Protein AF-A0A507ALU7-F1 (afdb_monomer_lite)

Sequence (183 aa):
MGQKQTLPRTRTPKRSREPKPQQPDLEPELEFPSEGYNVSRTGYSNMPRPFLGRRISDIVVEFSNRHTSGVMITTENTLPNEVTLKLVFEIPYRGYNGVRVRVLADMSMSAIQIEGVPSQPGKLLFQPFDVSHQSVPTTRTCDLELAEGVTLHYILAVVDSWGLQQFAFTVRDGQFRGCRDLM

Radius of gyration: 28.06 Å; chains: 1; bounding box: 48×38×117 Å

pLDDT: mean 79.92, std 16.45, range [44.56, 97.88]

Foldseek 3Di:
DDDDDDDDDDDDDDPDDDDDPDDPPQDDDDDADPQADWCLPPNCPPPDPVQQQFFFQWKKWFFADDDPPDDDPVVVQQDDRDGKIWGATPDADVQFRTWIWDKAFPPVDDWDDDVNFTKTKITIGTHTDGDDDPDDDTPDMDIDDDDPSDGSNNVSVVCVVVQVRTWIFGADPNHGHDIDRPD

Secondary structure (DSSP, 8-state):
----PPPP-PPPPP-PPPPPPPPP--PPP-PPPTT-EEHHHHTTTTS-HHHHTPBEEEEEEEEE----TT--HHHHTT----EEEEEEEEEEETTEEEEEEEEEE-TTSPPEEETTEEEEEEEEEEEEEES--S-TTEEEEEEEP--TT-BHHHHHHHHHHTTTT-EEEEEETTEEEEEEE--

Structure (mmCIF, N/CA/C/O backbone):
data_AF-A0A507ALU7-F1
#
_entry.id   AF-A0A507ALU7-F1
#
loop_
_atom_site.group_PDB
_atom_site.id
_atom_site.type_symbol
_atom_site.label_atom_id
_atom_site.label_alt_id
_atom_site.label_comp_id
_atom_site.label_asym_id
_atom_site.label_entity_id
_atom_site.label_seq_id
_atom_site.pdbx_PDB_ins_code
_atom_site.Cartn_x
_atom_site.Cartn_y
_atom_site.Cartn_z
_atom_site.occupancy
_atom_site.B_iso_or_equiv
_atom_site.auth_seq_id
_atom_site.auth_comp_id
_atom_site.auth_asym_id
_atom_site.auth_atom_id
_atom_site.pdbx_PDB_model_num
ATOM 1 N N . MET A 1 1 ? -31.130 -1.053 94.058 1.00 47.97 1 MET A N 1
ATOM 2 C CA . MET A 1 1 ? -30.267 -1.705 93.047 1.00 47.97 1 MET A CA 1
ATOM 3 C C . MET A 1 1 ? -30.756 -1.276 91.669 1.00 47.97 1 MET A C 1
ATOM 5 O O . MET A 1 1 ? -31.813 -1.726 91.258 1.00 47.97 1 MET A O 1
ATOM 9 N N . GLY A 1 2 ? -30.078 -0.326 91.018 1.00 47.59 2 GLY A N 1
ATOM 10 C CA . GLY A 1 2 ? -30.485 0.211 89.712 1.00 47.59 2 GLY A CA 1
ATOM 11 C C . GLY A 1 2 ? -29.676 -0.423 88.583 1.00 47.59 2 GLY A C 1
ATOM 12 O O . GLY A 1 2 ? -28.453 -0.289 88.562 1.00 47.59 2 GLY A O 1
ATOM 13 N N . GLN A 1 3 ? -30.342 -1.128 87.669 1.00 48.41 3 GLN A N 1
ATOM 14 C CA . GLN A 1 3 ? -29.719 -1.711 86.480 1.00 48.41 3 GLN A CA 1
ATOM 15 C C . GLN A 1 3 ? -29.434 -0.607 85.450 1.00 48.41 3 GLN A C 1
ATOM 17 O O . GLN A 1 3 ? -30.346 0.068 84.979 1.00 48.41 3 GLN A O 1
ATOM 22 N N . LYS A 1 4 ? -28.155 -0.412 85.105 1.00 54.16 4 LYS A N 1
ATOM 23 C CA . LYS A 1 4 ? -27.726 0.466 84.008 1.00 54.16 4 LYS A CA 1
ATOM 24 C C . LYS A 1 4 ? -27.911 -0.270 82.678 1.00 54.16 4 LYS A C 1
ATOM 26 O O . LYS A 1 4 ? -27.234 -1.264 82.437 1.00 54.16 4 LYS A O 1
ATOM 31 N N . GLN A 1 5 ? -28.803 0.230 81.825 1.00 59.69 5 GLN A N 1
ATOM 32 C CA . GLN A 1 5 ? -28.927 -0.202 80.431 1.00 59.69 5 GLN A CA 1
ATOM 33 C C . GLN A 1 5 ? -27.826 0.445 79.582 1.00 59.69 5 GLN A C 1
ATOM 35 O O . GLN A 1 5 ? -27.728 1.667 79.487 1.00 59.69 5 GLN A O 1
ATOM 40 N N . THR A 1 6 ? -26.990 -0.384 78.964 1.00 59.53 6 THR A N 1
ATOM 41 C CA . THR A 1 6 ? -25.966 0.012 77.993 1.00 59.53 6 THR A CA 1
ATOM 42 C C . THR A 1 6 ? -26.560 -0.017 76.586 1.00 59.53 6 THR A C 1
ATOM 44 O O . THR A 1 6 ? -26.986 -1.066 76.108 1.00 59.53 6 THR A O 1
ATOM 47 N N . LEU A 1 7 ? -26.589 1.136 75.913 1.00 64.81 7 LEU A N 1
ATOM 48 C CA . LEU A 1 7 ? -27.052 1.254 74.527 1.00 64.81 7 LEU A CA 1
ATOM 49 C C . LEU A 1 7 ? -26.021 0.682 73.529 1.00 64.81 7 LEU A C 1
ATOM 51 O O . LEU A 1 7 ? -24.813 0.851 73.731 1.00 64.81 7 LEU A O 1
ATOM 55 N N . PRO A 1 8 ? -26.469 0.035 72.436 1.00 62.59 8 PRO A N 1
ATOM 56 C CA . PRO A 1 8 ? -25.590 -0.561 71.436 1.00 62.59 8 PRO A CA 1
ATOM 57 C C . PRO A 1 8 ? -24.942 0.501 70.533 1.00 62.59 8 PRO A C 1
ATOM 59 O O . PRO A 1 8 ? -25.593 1.414 70.033 1.00 62.59 8 PRO A O 1
ATOM 62 N N . ARG A 1 9 ? -23.631 0.356 70.302 1.00 59.75 9 ARG A N 1
ATOM 63 C CA . ARG A 1 9 ? -22.844 1.193 69.384 1.00 59.75 9 ARG A CA 1
ATOM 64 C C . ARG A 1 9 ? -23.194 0.878 67.927 1.00 59.75 9 ARG A C 1
ATOM 66 O O . ARG A 1 9 ? -22.884 -0.204 67.431 1.00 59.75 9 ARG A O 1
ATOM 73 N N . THR A 1 10 ? -23.766 1.852 67.230 1.00 60.72 10 THR A N 1
ATOM 74 C CA . THR A 1 10 ? -24.040 1.810 65.789 1.00 60.72 10 THR A CA 1
ATOM 75 C C . THR A 1 10 ? -22.725 1.824 65.004 1.00 60.72 10 THR A C 1
ATOM 77 O O . THR A 1 10 ? -21.937 2.764 65.104 1.00 60.72 10 THR A O 1
ATOM 80 N N . ARG A 1 11 ? -22.456 0.762 64.236 1.00 59.69 11 ARG A N 1
ATOM 81 C CA . ARG A 1 11 ? -21.302 0.671 63.329 1.00 59.69 11 ARG A CA 1
ATOM 82 C C . ARG A 1 11 ? -21.573 1.487 62.064 1.00 59.69 11 ARG A C 1
ATOM 84 O O . ARG A 1 11 ? -22.485 1.166 61.309 1.00 59.69 11 ARG A O 1
ATOM 91 N N . THR A 1 12 ? -20.760 2.507 61.819 1.00 66.56 12 THR A N 1
ATOM 92 C CA . THR A 1 12 ? -20.786 3.311 60.590 1.00 66.56 12 THR A CA 1
ATOM 93 C C . THR A 1 12 ? -20.334 2.468 59.385 1.00 66.56 12 THR A C 1
ATOM 95 O O . THR A 1 12 ? -19.322 1.765 59.494 1.00 66.56 12 THR A O 1
ATOM 98 N N . PRO A 1 13 ? -21.031 2.512 58.235 1.00 60.66 13 PRO A N 1
ATOM 99 C CA . PRO A 1 13 ? -20.647 1.750 57.050 1.00 60.66 13 PRO A CA 1
ATOM 100 C C . PRO A 1 13 ? -19.329 2.269 56.454 1.00 60.66 13 PRO A C 1
ATOM 102 O O . PRO A 1 13 ? -19.123 3.472 56.284 1.00 60.66 13 PRO A O 1
ATOM 105 N N . LYS A 1 14 ? -18.421 1.338 56.131 1.00 66.31 14 LYS A N 1
ATOM 106 C CA . LYS A 1 14 ? -17.183 1.599 55.382 1.00 66.31 14 LYS A CA 1
ATOM 107 C C . LYS A 1 14 ? -17.550 2.197 54.018 1.00 66.31 14 LYS A C 1
ATOM 109 O O . LYS A 1 14 ? -18.182 1.521 53.214 1.00 66.31 14 LYS A O 1
ATOM 114 N N . ARG A 1 15 ? -17.124 3.438 53.752 1.00 61.16 15 ARG A N 1
ATOM 115 C CA . ARG A 1 15 ? -17.144 4.051 52.412 1.00 61.16 15 ARG A CA 1
ATOM 116 C C . ARG A 1 15 ? -16.424 3.123 51.426 1.00 61.16 15 ARG A C 1
ATOM 118 O O . ARG A 1 15 ? -15.206 2.960 51.526 1.00 61.16 15 ARG A O 1
ATOM 125 N N . SER A 1 16 ? -17.169 2.529 50.493 1.00 69.69 16 SER A N 1
ATOM 126 C CA . SER A 1 16 ? -16.598 1.918 49.291 1.00 69.69 16 SER A CA 1
ATOM 127 C C . SER A 1 16 ? -15.791 2.980 48.553 1.00 69.69 16 SER A C 1
ATOM 129 O O . SER A 1 16 ? -16.290 4.073 48.294 1.00 69.69 16 SER A O 1
ATOM 131 N N . ARG A 1 17 ? -14.521 2.681 48.271 1.00 69.94 17 ARG A N 1
ATOM 132 C CA . ARG A 1 17 ? -13.680 3.522 47.419 1.00 69.94 17 ARG A CA 1
ATOM 133 C C . ARG A 1 17 ? -14.273 3.491 46.014 1.00 69.94 17 ARG A C 1
ATOM 135 O O . ARG A 1 17 ? -14.387 2.411 45.441 1.00 69.94 17 ARG A O 1
ATOM 142 N N . GLU A 1 18 ? -14.652 4.651 45.491 1.00 69.88 18 GLU A N 1
ATOM 143 C CA . GLU A 1 18 ? -14.992 4.796 44.078 1.00 69.88 18 GLU A CA 1
ATOM 144 C C . GLU A 1 18 ? -13.800 4.323 43.226 1.00 69.88 18 GLU A C 1
ATOM 146 O O . GLU A 1 18 ? -12.649 4.653 43.550 1.00 69.88 18 GLU A O 1
ATOM 151 N N . PRO A 1 19 ? -14.035 3.511 42.181 1.00 64.75 19 PRO A N 1
ATOM 152 C CA . PRO A 1 19 ? -12.979 3.105 41.270 1.00 64.75 19 PRO A CA 1
ATOM 153 C C . PRO A 1 19 ? -12.387 4.354 40.613 1.00 64.75 19 PRO A C 1
ATOM 155 O O . PRO A 1 19 ? -13.103 5.163 40.024 1.00 64.75 19 PRO A O 1
ATOM 158 N N . LYS A 1 20 ? -11.064 4.523 40.739 1.00 64.56 20 LYS A N 1
ATOM 159 C CA . LYS A 1 20 ? -10.331 5.548 39.989 1.00 64.56 20 LYS A CA 1
ATOM 160 C C . LYS A 1 20 ? -10.635 5.354 38.497 1.00 64.56 20 LYS A C 1
ATOM 162 O O . LYS A 1 20 ? -10.537 4.211 38.046 1.00 64.56 20 LYS A O 1
ATOM 167 N N . PRO A 1 21 ? -10.944 6.424 37.742 1.00 62.16 21 PRO A N 1
ATOM 168 C CA . PRO A 1 21 ? -11.029 6.350 36.291 1.00 62.16 21 PRO A CA 1
ATOM 169 C C . PRO A 1 21 ? -9.730 5.735 35.772 1.00 62.16 21 PRO A C 1
ATOM 171 O O . PRO A 1 21 ? -8.651 6.286 36.006 1.00 62.16 21 PRO A O 1
ATOM 174 N N . GLN A 1 22 ? -9.818 4.559 35.151 1.00 64.69 22 GLN A N 1
ATOM 175 C CA . GLN A 1 22 ? -8.702 4.012 34.393 1.00 64.69 22 GLN A CA 1
ATOM 176 C C . GLN A 1 22 ? -8.396 5.033 33.301 1.00 64.69 22 GLN A C 1
ATOM 178 O O . GLN A 1 22 ? -9.279 5.380 32.514 1.00 64.69 22 GLN A O 1
ATOM 183 N N . GLN A 1 23 ? -7.178 5.582 33.310 1.00 60.41 23 GLN A N 1
ATOM 184 C CA . GLN A 1 23 ? -6.713 6.362 32.171 1.00 60.41 23 GLN A CA 1
ATOM 185 C C . GLN A 1 23 ? -6.853 5.471 30.933 1.00 60.41 23 GLN A C 1
ATOM 187 O O . GLN A 1 23 ? -6.480 4.300 31.021 1.00 60.41 23 GLN A O 1
ATOM 192 N N . PRO A 1 24 ? -7.416 5.982 29.825 1.00 63.81 24 PRO A N 1
ATOM 193 C CA . PRO A 1 24 ? -7.471 5.219 28.591 1.00 63.81 24 PRO A CA 1
ATOM 194 C C . PRO A 1 24 ? -6.048 4.780 28.257 1.00 63.81 24 PRO A C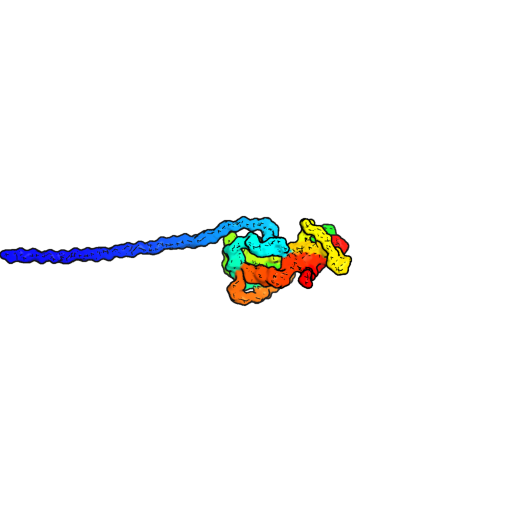 1
ATOM 196 O O . PRO A 1 24 ? -5.142 5.618 28.257 1.00 63.81 24 PRO A O 1
ATOM 199 N N . ASP A 1 25 ? -5.857 3.474 28.057 1.00 70.69 25 ASP A N 1
ATOM 200 C CA . ASP A 1 25 ? -4.575 2.908 27.653 1.00 70.69 25 ASP A CA 1
ATOM 201 C C . ASP A 1 25 ? -4.103 3.672 26.415 1.00 70.69 25 ASP A C 1
ATOM 203 O O . ASP A 1 25 ? -4.681 3.567 25.331 1.00 70.69 25 ASP A O 1
ATOM 207 N N . LEU A 1 26 ? -3.091 4.521 26.602 1.00 73.69 26 LEU A N 1
ATOM 208 C CA . LEU A 1 26 ? -2.476 5.271 25.520 1.00 73.69 26 LEU A CA 1
ATOM 209 C C . LEU A 1 26 ? -1.842 4.240 24.589 1.00 73.69 26 LEU A C 1
ATOM 211 O O . LEU A 1 26 ? -0.831 3.625 24.928 1.00 73.69 26 LEU A O 1
ATOM 215 N N . GLU A 1 27 ? -2.463 4.032 23.429 1.00 78.62 27 GLU A N 1
ATOM 216 C CA . GLU A 1 27 ? -1.965 3.148 22.369 1.00 78.62 27 GLU A CA 1
ATOM 217 C C . GLU A 1 27 ? -0.486 3.434 22.106 1.00 78.62 27 GLU A C 1
ATOM 219 O O . GLU A 1 27 ? -0.114 4.595 22.202 1.00 78.62 27 GLU A O 1
ATOM 224 N N . PRO A 1 28 ? 0.378 2.463 21.777 1.00 79.81 28 PRO A N 1
ATOM 225 C CA . PRO A 1 28 ? 1.820 2.694 21.686 1.00 79.81 28 PRO A CA 1
ATOM 226 C C . PRO A 1 28 ? 2.205 3.649 20.546 1.00 79.81 28 PRO A C 1
ATOM 228 O O . PRO A 1 28 ? 1.541 3.717 19.509 1.00 79.81 28 PRO A O 1
ATOM 231 N N . GLU A 1 29 ? 3.299 4.387 20.732 1.00 80.56 29 GLU A N 1
ATOM 232 C CA . GLU A 1 29 ? 3.878 5.212 19.671 1.00 80.56 29 GLU A CA 1
ATOM 233 C C . GLU A 1 29 ? 4.523 4.322 18.622 1.00 80.56 29 GLU A C 1
ATOM 235 O O . GLU A 1 29 ? 5.260 3.399 18.965 1.00 80.56 29 GLU A O 1
ATOM 240 N N . LEU A 1 30 ? 4.210 4.576 17.354 1.00 81.12 30 LEU A N 1
ATOM 241 C CA . LEU A 1 30 ? 4.755 3.827 16.234 1.00 81.12 30 LEU A CA 1
ATOM 242 C C . LEU A 1 30 ? 5.485 4.795 15.316 1.00 81.12 30 LEU A C 1
ATOM 244 O O . LEU A 1 30 ? 4.890 5.750 14.816 1.00 81.12 30 LEU A O 1
ATOM 248 N N . GLU A 1 31 ? 6.764 4.524 15.090 1.00 83.00 31 GLU A N 1
ATOM 249 C CA . GLU A 1 31 ? 7.532 5.182 14.043 1.00 83.00 31 GLU A CA 1
ATOM 250 C C . GLU A 1 31 ? 7.242 4.488 12.712 1.00 83.00 31 GLU A C 1
ATOM 252 O O . GLU A 1 31 ? 7.435 3.277 12.554 1.00 83.00 31 GLU A O 1
ATOM 257 N N . PHE A 1 32 ? 6.748 5.264 11.753 1.00 85.62 32 PHE A N 1
ATOM 258 C CA . PHE A 1 32 ? 6.439 4.784 10.416 1.00 85.62 32 PHE A CA 1
ATOM 259 C C . PHE A 1 32 ? 7.559 5.174 9.446 1.00 85.62 32 PHE A C 1
ATOM 261 O O . PHE A 1 32 ? 8.013 6.321 9.480 1.00 85.62 32 PHE A O 1
ATOM 268 N N . PRO A 1 33 ? 8.000 4.270 8.550 1.00 88.00 33 PRO A N 1
ATOM 269 C CA . PRO A 1 33 ? 8.926 4.641 7.487 1.00 88.00 33 PRO A CA 1
ATOM 270 C C . PRO A 1 33 ? 8.330 5.752 6.617 1.00 88.00 33 PRO A C 1
ATOM 272 O O . PRO A 1 33 ? 7.140 5.721 6.303 1.00 88.00 33 PRO A O 1
ATOM 275 N N . SER A 1 34 ? 9.158 6.695 6.165 1.00 85.50 34 SER A N 1
ATOM 276 C CA . SER A 1 34 ? 8.713 7.830 5.340 1.00 85.50 34 SER A CA 1
ATOM 277 C C . SER A 1 34 ? 8.043 7.403 4.028 1.00 85.50 34 SER A C 1
ATOM 279 O O . SER A 1 34 ? 7.092 8.041 3.582 1.00 85.50 34 SER A O 1
ATOM 281 N N . GLU A 1 35 ? 8.501 6.301 3.424 1.00 86.50 35 GLU A N 1
ATOM 282 C CA . GLU A 1 35 ? 7.897 5.712 2.220 1.00 86.50 35 GLU A CA 1
ATOM 283 C C . GLU A 1 35 ? 6.698 4.790 2.518 1.00 86.50 35 GLU A C 1
ATOM 285 O O . GLU A 1 35 ? 6.007 4.359 1.595 1.00 86.50 35 GLU A O 1
ATOM 290 N N . GLY A 1 36 ? 6.438 4.474 3.789 1.00 91.75 36 GLY A N 1
ATOM 291 C CA . GLY A 1 36 ? 5.529 3.407 4.205 1.00 91.75 36 GLY A CA 1
ATOM 292 C C . GLY A 1 36 ? 6.178 2.018 4.210 1.00 91.75 36 GLY A C 1
ATOM 293 O O . GLY A 1 36 ? 7.377 1.850 3.984 1.00 91.75 36 GLY A O 1
ATOM 294 N N . TYR A 1 37 ? 5.378 0.993 4.497 1.00 94.19 37 TYR A N 1
ATOM 295 C CA . TYR A 1 37 ? 5.844 -0.393 4.571 1.00 94.19 37 TYR A CA 1
ATOM 296 C C . TYR A 1 37 ? 5.802 -1.073 3.203 1.00 94.19 37 TYR A C 1
ATOM 298 O O . TYR A 1 37 ? 4.745 -1.132 2.577 1.00 94.19 37 TYR A O 1
ATOM 306 N N . ASN A 1 38 ? 6.932 -1.634 2.768 1.00 94.19 38 ASN A N 1
ATOM 307 C CA . ASN A 1 38 ? 7.042 -2.382 1.516 1.00 94.19 38 ASN A CA 1
ATOM 308 C C . ASN A 1 38 ? 6.630 -3.847 1.689 1.00 94.19 38 ASN A C 1
ATOM 310 O O . ASN A 1 38 ? 7.435 -4.704 2.062 1.00 94.19 38 ASN A O 1
ATOM 314 N N . VAL A 1 39 ? 5.370 -4.127 1.370 1.00 94.69 39 VAL A N 1
ATOM 315 C CA . VAL A 1 39 ? 4.769 -5.458 1.498 1.00 94.69 39 VAL A CA 1
ATOM 316 C C . VAL A 1 39 ? 5.341 -6.433 0.467 1.00 94.69 39 VAL A C 1
ATOM 318 O O . VAL A 1 39 ? 5.467 -7.614 0.769 1.00 94.69 39 VAL A O 1
ATOM 321 N N . SER A 1 40 ? 5.802 -5.960 -0.695 1.00 92.88 40 SER A N 1
ATOM 322 C CA . SER A 1 40 ? 6.433 -6.818 -1.711 1.00 92.88 40 SER A CA 1
ATOM 323 C C . SER A 1 40 ? 7.761 -7.429 -1.256 1.00 92.88 40 SER A C 1
ATOM 325 O O . SER A 1 40 ? 8.148 -8.480 -1.753 1.00 92.88 40 SER A O 1
ATOM 327 N N . ARG A 1 41 ? 8.476 -6.786 -0.320 1.00 90.00 41 ARG A N 1
ATOM 328 C CA . ARG A 1 41 ? 9.781 -7.274 0.164 1.00 90.00 41 ARG A CA 1
ATOM 329 C C . ARG A 1 41 ? 9.701 -8.069 1.450 1.00 90.00 41 ARG A C 1
ATOM 331 O O . ARG A 1 41 ? 10.416 -9.050 1.608 1.00 90.00 41 ARG A O 1
ATOM 338 N N . THR A 1 42 ? 8.908 -7.591 2.401 1.00 90.81 42 THR A N 1
ATOM 339 C CA . THR A 1 42 ? 8.925 -8.124 3.771 1.00 90.81 42 THR A CA 1
ATOM 340 C C . THR A 1 42 ? 7.586 -8.708 4.202 1.00 90.81 42 THR A C 1
ATOM 342 O O . THR A 1 42 ? 7.412 -9.077 5.367 1.00 90.81 42 THR A O 1
ATOM 345 N N . GLY A 1 43 ? 6.613 -8.743 3.288 1.00 90.75 43 GLY A N 1
ATOM 346 C CA . GLY A 1 43 ? 5.220 -8.956 3.642 1.00 90.75 43 GLY A CA 1
ATOM 347 C C . GLY A 1 43 ? 4.742 -7.883 4.620 1.00 90.75 43 GLY A C 1
ATOM 348 O O . GLY A 1 43 ? 5.327 -6.803 4.754 1.00 90.75 43 GLY A O 1
ATOM 349 N N . TYR A 1 44 ? 3.696 -8.214 5.367 1.00 91.31 44 TYR A N 1
ATOM 350 C CA . TYR A 1 44 ? 3.149 -7.355 6.417 1.00 91.31 44 TYR A CA 1
ATOM 351 C C . TYR A 1 44 ? 3.745 -7.626 7.809 1.00 91.31 44 TYR A C 1
ATOM 353 O O . TYR A 1 44 ? 3.324 -7.020 8.792 1.00 91.31 44 TYR A O 1
ATOM 361 N N . SER A 1 45 ? 4.744 -8.510 7.909 1.00 90.19 45 SER A N 1
ATOM 362 C CA . SER A 1 45 ? 5.345 -8.944 9.181 1.00 90.19 45 SER A CA 1
ATOM 363 C C . SER A 1 45 ? 6.036 -7.815 9.962 1.00 90.19 45 SER A C 1
ATOM 365 O O . SER A 1 45 ? 6.041 -7.826 11.191 1.00 90.19 45 SER A O 1
ATOM 367 N N . ASN A 1 46 ? 6.558 -6.813 9.250 1.00 89.69 46 ASN A N 1
ATOM 368 C CA . ASN A 1 46 ? 7.226 -5.644 9.827 1.00 89.69 46 ASN A CA 1
ATOM 369 C C . ASN A 1 46 ? 6.262 -4.534 10.274 1.00 89.69 46 ASN A C 1
ATOM 371 O O . ASN A 1 46 ? 6.706 -3.517 10.809 1.00 89.69 46 ASN A O 1
ATOM 375 N N . MET A 1 47 ? 4.955 -4.695 10.052 1.00 92.69 47 MET A N 1
ATOM 376 C CA . MET A 1 47 ? 3.968 -3.732 10.529 1.00 92.69 47 MET A CA 1
ATOM 377 C C . MET A 1 47 ? 3.631 -3.983 12.007 1.00 92.69 47 MET A C 1
ATOM 379 O O . MET A 1 47 ? 3.445 -5.131 12.421 1.00 92.69 47 MET A O 1
ATOM 383 N N . PRO A 1 48 ? 3.476 -2.929 12.822 1.00 92.50 48 PRO A N 1
ATOM 384 C CA . PRO A 1 48 ? 3.099 -3.079 14.220 1.00 92.50 48 PRO A CA 1
ATOM 385 C C . PRO A 1 48 ? 1.734 -3.757 14.394 1.00 92.50 48 PRO A C 1
ATOM 387 O O . PRO A 1 48 ? 0.748 -3.384 13.759 1.00 92.50 48 PRO A O 1
ATOM 390 N N . ARG A 1 49 ? 1.640 -4.722 15.318 1.00 93.19 49 ARG A N 1
ATOM 391 C CA . ARG A 1 49 ? 0.393 -5.473 15.570 1.00 93.19 49 ARG A CA 1
ATOM 392 C C . ARG A 1 49 ? -0.821 -4.592 15.902 1.00 93.19 49 ARG A C 1
ATOM 394 O O . ARG A 1 49 ? -1.883 -4.870 15.350 1.00 93.19 49 ARG A O 1
ATOM 401 N N . PRO A 1 50 ? -0.707 -3.536 16.737 1.00 92.06 50 PRO A N 1
ATOM 402 C CA . PRO A 1 50 ? -1.834 -2.638 17.003 1.00 92.06 50 PRO A CA 1
ATOM 403 C C . PRO A 1 50 ? -2.351 -1.935 15.741 1.00 92.06 50 PRO A C 1
ATOM 405 O O . PRO A 1 50 ? -3.545 -1.686 15.618 1.00 92.06 50 PRO A O 1
ATOM 408 N N . PHE A 1 51 ? -1.460 -1.661 14.786 1.00 92.62 51 PHE A N 1
ATOM 409 C CA . PHE A 1 51 ? -1.802 -1.056 13.504 1.00 92.62 51 PHE A CA 1
ATOM 410 C C . PHE A 1 51 ? -2.485 -2.065 12.570 1.00 92.62 51 PHE A C 1
ATOM 412 O O . PHE A 1 51 ? -3.536 -1.776 12.008 1.00 92.62 51 PHE A O 1
ATOM 419 N N . LEU A 1 52 ? -1.947 -3.288 12.474 1.00 95.62 52 LEU A N 1
ATOM 420 C CA . LEU A 1 52 ? -2.550 -4.392 11.711 1.00 95.62 52 LEU A CA 1
ATOM 421 C C . LEU A 1 52 ? -3.951 -4.776 12.210 1.00 95.62 52 LEU A C 1
ATOM 423 O O . LEU A 1 52 ? -4.796 -5.194 11.422 1.00 95.62 52 LEU A O 1
ATOM 427 N N . GLY A 1 53 ? -4.196 -4.641 13.514 1.00 96.12 53 GLY A N 1
ATOM 428 C CA . GLY A 1 53 ? -5.486 -4.934 14.136 1.00 96.12 53 GLY A CA 1
ATOM 429 C C . GLY A 1 53 ? -6.574 -3.892 13.870 1.00 96.12 53 GLY A C 1
ATOM 430 O O . GLY A 1 53 ? -7.708 -4.092 14.305 1.00 96.12 53 GLY A O 1
ATOM 431 N N . ARG A 1 54 ? -6.266 -2.783 13.182 1.00 96.25 54 ARG A N 1
ATOM 432 C CA . ARG A 1 54 ? -7.266 -1.758 12.876 1.00 96.25 54 ARG A CA 1
ATOM 433 C C . ARG A 1 54 ? -8.318 -2.274 11.918 1.00 96.25 54 ARG A C 1
ATOM 435 O O . ARG A 1 54 ? -7.998 -2.884 10.899 1.00 96.25 54 ARG A O 1
ATOM 442 N N . ARG A 1 55 ? -9.571 -1.994 12.265 1.00 97.62 55 ARG A N 1
ATOM 443 C CA . ARG A 1 55 ? -10.724 -2.243 11.409 1.00 97.62 55 ARG A CA 1
ATOM 444 C C . ARG A 1 55 ? -10.788 -1.201 10.313 1.00 97.62 55 ARG A C 1
ATOM 446 O O . ARG A 1 55 ? -10.499 -0.031 10.565 1.00 97.62 55 ARG A O 1
ATOM 453 N N . ILE A 1 56 ? -11.149 -1.654 9.126 1.00 96.44 56 ILE A N 1
ATOM 454 C CA . ILE A 1 56 ? -11.315 -0.826 7.944 1.00 96.44 56 ILE A CA 1
ATOM 455 C C . ILE A 1 56 ? -12.808 -0.566 7.780 1.00 96.44 56 ILE A C 1
ATOM 457 O O . ILE A 1 56 ? -13.578 -1.520 7.704 1.00 96.44 56 ILE A O 1
ATOM 461 N N . SER A 1 57 ? -13.203 0.704 7.764 1.00 93.81 57 SER A N 1
ATOM 462 C CA . SER A 1 57 ? -14.579 1.102 7.472 1.00 93.81 57 SER A CA 1
ATOM 463 C C . SER A 1 57 ? -14.829 1.113 5.968 1.00 93.81 57 SER A C 1
ATOM 465 O O . SER A 1 57 ? -15.823 0.564 5.510 1.00 93.81 57 SER A O 1
ATOM 467 N N . ASP A 1 58 ? -13.887 1.671 5.201 1.00 92.25 58 ASP A N 1
ATOM 468 C CA . ASP A 1 58 ? -14.072 1.950 3.779 1.00 92.25 58 ASP A CA 1
ATOM 469 C C . ASP A 1 58 ? -12.790 1.699 2.983 1.00 92.25 58 ASP A C 1
ATOM 471 O O . ASP A 1 58 ? -11.673 1.923 3.467 1.00 92.25 58 ASP A O 1
ATOM 475 N N . ILE A 1 59 ? -12.951 1.295 1.721 1.00 93.06 59 ILE A N 1
ATOM 476 C CA . ILE A 1 59 ? -11.883 1.377 0.723 1.00 93.06 59 ILE A CA 1
ATOM 477 C C . ILE A 1 59 ? -12.267 2.431 -0.299 1.00 93.06 59 ILE A C 1
ATOM 479 O O . ILE A 1 59 ? -13.227 2.265 -1.043 1.00 93.06 59 ILE A O 1
ATOM 483 N N . VAL A 1 60 ? -11.468 3.485 -0.372 1.00 90.62 60 VAL A N 1
ATOM 484 C CA . VAL A 1 60 ? -11.684 4.601 -1.286 1.00 90.62 60 VAL A CA 1
ATOM 485 C C . VAL A 1 60 ? -10.691 4.498 -2.433 1.00 90.62 60 VAL A C 1
ATOM 487 O O . VAL A 1 60 ? -9.478 4.444 -2.219 1.00 90.62 60 VAL A O 1
ATOM 490 N N . VAL A 1 61 ? -11.199 4.494 -3.660 1.00 89.31 61 VAL A N 1
ATOM 491 C CA . VAL A 1 61 ? -10.409 4.532 -4.891 1.00 89.31 61 VAL A CA 1
ATOM 492 C C . VAL A 1 61 ? -10.526 5.922 -5.500 1.00 89.31 61 VAL A C 1
ATOM 494 O O . VAL A 1 61 ? -11.588 6.333 -5.964 1.00 89.31 61 VAL A O 1
ATOM 497 N N . GLU A 1 62 ? -9.420 6.652 -5.514 1.00 85.19 62 GLU A N 1
ATOM 498 C CA . GLU A 1 62 ? -9.329 8.001 -6.059 1.00 85.19 62 GLU A CA 1
ATOM 499 C C . GLU A 1 62 ? -8.613 7.984 -7.409 1.00 85.19 62 GLU A C 1
ATOM 501 O O . GLU A 1 62 ? -7.483 7.509 -7.518 1.00 85.19 62 GLU A O 1
ATOM 506 N N . PHE A 1 63 ? -9.247 8.558 -8.430 1.00 80.06 63 PHE A N 1
ATOM 507 C CA . PHE A 1 63 ? -8.646 8.755 -9.746 1.00 80.06 63 PHE A CA 1
ATOM 508 C C . PHE A 1 63 ? -8.204 10.210 -9.877 1.00 80.06 63 PHE A C 1
ATOM 510 O O . PHE A 1 63 ? -9.036 11.104 -10.048 1.00 80.06 63 PHE A O 1
ATOM 517 N N . SER A 1 64 ? -6.902 10.467 -9.794 1.00 73.06 64 SER A N 1
ATOM 518 C CA . SER A 1 64 ? -6.363 11.831 -9.887 1.00 73.06 64 SER A CA 1
ATOM 519 C C . SER A 1 64 ? -6.671 12.477 -11.245 1.00 73.06 64 SER A C 1
ATOM 521 O O . SER A 1 64 ? -6.442 11.859 -12.285 1.00 73.06 64 SER A O 1
ATOM 523 N N . ASN A 1 65 ? -7.184 13.717 -11.253 1.00 60.78 65 ASN A N 1
ATOM 524 C CA . ASN A 1 65 ? -7.328 14.512 -12.476 1.00 60.78 65 ASN A CA 1
ATOM 525 C C . ASN A 1 65 ? -6.030 15.278 -12.724 1.00 60.78 65 ASN A C 1
ATOM 527 O O . ASN A 1 65 ? -5.687 16.171 -11.949 1.00 60.78 65 ASN A O 1
ATOM 531 N N . ARG A 1 66 ? -5.292 14.965 -13.790 1.00 60.97 66 ARG A N 1
ATOM 532 C CA . ARG A 1 66 ? -4.194 15.833 -14.231 1.00 60.97 66 ARG A CA 1
ATOM 533 C C . ARG A 1 66 ? -4.503 16.374 -15.618 1.00 60.97 66 ARG A C 1
ATOM 535 O O . ARG A 1 66 ? -4.518 15.636 -16.597 1.00 60.97 66 ARG A O 1
ATOM 542 N N . HIS A 1 67 ? -4.723 17.686 -15.688 1.00 49.78 67 HIS A N 1
ATOM 543 C CA . HIS A 1 67 ? -4.665 18.438 -16.936 1.00 49.78 67 HIS A CA 1
ATOM 544 C C . HIS A 1 67 ? -3.216 18.419 -17.444 1.00 49.78 67 HIS A C 1
ATOM 546 O O . HIS A 1 67 ? -2.338 19.032 -16.844 1.00 49.78 67 HIS A O 1
ATOM 552 N N . THR A 1 68 ? -2.960 17.725 -18.551 1.00 51.41 68 THR A N 1
ATOM 553 C CA . THR A 1 68 ? -1.642 17.618 -19.210 1.00 51.41 68 THR A CA 1
ATOM 554 C C . THR A 1 68 ? -1.301 18.822 -20.100 1.00 51.41 68 THR A C 1
ATOM 556 O O . THR A 1 68 ? -0.393 18.770 -20.926 1.00 51.41 68 THR A O 1
ATOM 559 N N . SER A 1 69 ? -2.007 19.949 -19.974 1.00 44.56 69 SER A N 1
ATOM 560 C CA . SER A 1 69 ? -1.727 21.125 -20.800 1.00 44.56 69 SER A CA 1
ATOM 561 C C . SER A 1 69 ? -0.471 21.860 -20.310 1.00 44.56 69 SER A C 1
ATOM 563 O O . SER A 1 69 ? -0.553 22.677 -19.395 1.00 44.56 69 SER A O 1
ATOM 565 N N . GLY A 1 70 ? 0.675 21.604 -20.952 1.00 48.75 70 GLY A N 1
ATOM 566 C CA . GLY A 1 70 ? 1.848 22.491 -20.917 1.00 48.75 70 GLY A CA 1
ATOM 567 C C . GLY A 1 70 ? 3.042 22.057 -20.058 1.00 48.75 70 GLY A C 1
ATOM 568 O O . GLY A 1 70 ? 3.949 22.865 -19.865 1.00 48.75 70 GLY A O 1
ATOM 569 N N . VAL A 1 71 ? 3.089 20.820 -19.555 1.00 50.03 71 VAL A N 1
ATOM 570 C CA . VAL A 1 71 ? 4.250 20.302 -18.803 1.00 50.03 71 VAL A CA 1
ATOM 571 C C . VAL A 1 71 ? 5.185 19.538 -19.748 1.00 50.03 71 VAL A C 1
ATOM 573 O O . VAL A 1 71 ? 4.735 18.798 -20.615 1.00 50.03 71 VAL A O 1
ATOM 576 N N . MET A 1 72 ? 6.503 19.738 -19.624 1.00 45.06 72 MET A N 1
ATOM 577 C CA . MET A 1 72 ? 7.492 19.042 -20.457 1.00 45.06 72 MET A CA 1
ATOM 578 C C . MET A 1 72 ? 7.472 17.521 -20.219 1.00 45.06 72 MET A C 1
ATOM 580 O O . MET A 1 72 ? 7.562 17.065 -19.079 1.00 45.06 72 MET A O 1
ATOM 584 N N . ILE A 1 73 ? 7.473 16.762 -21.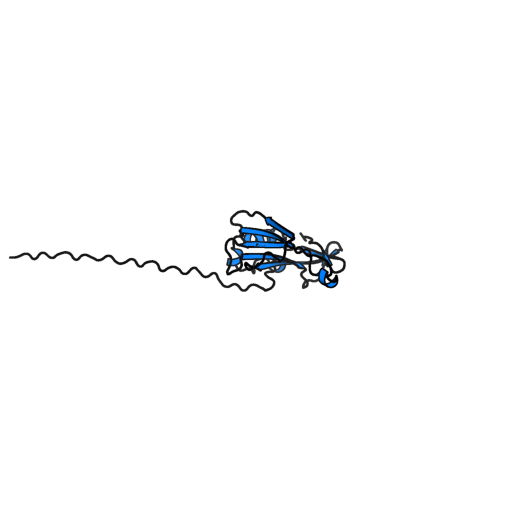321 1.00 51.50 73 ILE A N 1
ATOM 585 C CA . ILE A 1 73 ? 7.416 15.287 -21.427 1.00 51.50 73 ILE A CA 1
ATOM 586 C C . ILE A 1 73 ? 8.423 14.565 -20.507 1.00 51.50 73 ILE A C 1
ATOM 588 O O . ILE A 1 73 ? 8.168 13.464 -20.025 1.00 51.50 73 ILE A O 1
ATOM 592 N N . THR A 1 74 ? 9.561 15.186 -20.186 1.00 48.41 74 THR A N 1
ATOM 593 C CA . THR A 1 74 ? 10.574 14.607 -19.286 1.00 48.41 74 THR A CA 1
ATOM 594 C C . THR A 1 74 ? 10.129 14.527 -17.822 1.00 48.41 74 THR A C 1
ATOM 596 O O . THR A 1 74 ? 10.656 13.704 -17.078 1.00 48.41 74 THR A O 1
ATOM 599 N N . THR A 1 75 ? 9.139 15.327 -17.413 1.00 48.84 75 THR A N 1
ATOM 600 C CA . THR A 1 75 ? 8.564 15.328 -16.051 1.00 48.84 75 THR A CA 1
ATOM 601 C C . THR A 1 75 ? 7.251 14.536 -15.977 1.00 48.84 75 THR A C 1
ATOM 603 O O . THR A 1 75 ? 6.792 14.204 -14.890 1.00 48.84 75 THR A O 1
ATOM 606 N N . GLU A 1 76 ? 6.650 14.201 -17.125 1.00 45.62 76 GLU A N 1
ATOM 607 C CA . GLU A 1 76 ? 5.414 13.406 -17.217 1.00 45.62 76 GLU A CA 1
ATOM 608 C C . GLU A 1 76 ? 5.659 11.903 -16.996 1.00 45.62 76 GLU A C 1
ATOM 610 O O . GLU A 1 76 ? 4.781 11.194 -16.507 1.00 45.62 76 GLU A O 1
ATOM 615 N N . ASN A 1 77 ? 6.871 11.411 -17.274 1.00 45.12 77 ASN A N 1
ATOM 616 C CA . ASN A 1 77 ? 7.221 9.988 -17.156 1.00 45.12 77 ASN A CA 1
ATOM 617 C C . ASN A 1 77 ? 7.215 9.437 -15.721 1.00 45.12 77 ASN A C 1
ATOM 619 O O . ASN A 1 77 ? 7.257 8.221 -15.540 1.00 45.12 77 ASN A O 1
ATOM 623 N N . THR A 1 78 ? 7.176 10.297 -14.702 1.00 46.62 78 THR A N 1
ATOM 624 C CA . THR A 1 78 ? 7.147 9.893 -13.287 1.00 46.62 78 THR A CA 1
ATOM 625 C C . THR A 1 78 ? 5.753 9.914 -12.673 1.00 46.62 78 THR A C 1
ATOM 627 O O . THR A 1 78 ? 5.600 9.510 -11.521 1.00 46.62 78 THR A O 1
ATOM 630 N N . LEU A 1 79 ? 4.733 10.370 -13.402 1.00 49.47 79 LEU A N 1
ATOM 631 C CA . LEU A 1 79 ? 3.413 10.638 -12.836 1.00 49.47 79 LEU A CA 1
ATOM 632 C C . LEU A 1 79 ? 2.327 9.940 -13.667 1.00 49.47 79 LEU A C 1
ATOM 634 O O . LEU A 1 79 ? 1.605 10.601 -14.416 1.00 49.47 79 LEU A O 1
ATOM 638 N N . PRO A 1 80 ? 2.214 8.598 -13.570 1.00 51.12 80 PRO A N 1
ATOM 639 C CA . PRO A 1 80 ? 1.105 7.863 -14.174 1.00 51.12 80 PRO A CA 1
ATOM 640 C C . PRO A 1 80 ? -0.235 8.389 -13.645 1.00 51.12 80 PRO A C 1
ATOM 642 O O . PRO A 1 80 ? -0.276 9.039 -12.606 1.00 51.12 80 PRO A O 1
ATOM 645 N N . ASN A 1 81 ? -1.342 8.097 -14.335 1.00 52.06 81 ASN A N 1
ATOM 646 C CA . ASN A 1 81 ? -2.691 8.287 -13.792 1.00 52.06 81 ASN A CA 1
ATOM 647 C C . ASN A 1 81 ? -2.762 7.630 -12.402 1.00 52.06 81 ASN A C 1
ATOM 649 O O . ASN A 1 81 ? -2.869 6.408 -12.297 1.00 52.06 81 ASN A O 1
ATOM 653 N N . GLU A 1 82 ? -2.612 8.430 -11.343 1.00 66.19 82 GLU A N 1
ATOM 654 C CA . GLU A 1 82 ? -2.483 7.934 -9.977 1.00 66.19 82 GLU A CA 1
ATOM 655 C C . GLU A 1 82 ? -3.868 7.498 -9.509 1.00 66.19 82 GLU A C 1
ATOM 657 O O . GLU A 1 82 ? -4.668 8.314 -9.038 1.00 66.19 82 GLU A O 1
ATOM 662 N N . VAL A 1 83 ? -4.145 6.203 -9.670 1.00 77.81 83 VAL A N 1
ATOM 663 C CA . VAL A 1 83 ? -5.159 5.526 -8.870 1.00 77.81 83 VAL A CA 1
ATOM 664 C C . VAL A 1 83 ? -4.584 5.402 -7.470 1.00 77.81 83 VAL A C 1
ATOM 666 O O . VAL A 1 83 ? -3.589 4.711 -7.252 1.00 77.81 83 VAL A O 1
ATOM 669 N N . THR A 1 84 ? -5.190 6.109 -6.528 1.00 82.69 84 THR A N 1
ATOM 670 C CA . THR A 1 84 ? -4.834 6.013 -5.117 1.00 82.69 84 THR A CA 1
ATOM 671 C C . THR A 1 84 ? -5.888 5.179 -4.420 1.00 82.69 84 THR A C 1
ATOM 673 O O . THR A 1 84 ? -7.062 5.536 -4.431 1.00 82.69 84 THR A O 1
ATOM 676 N N . LEU A 1 85 ? -5.470 4.082 -3.797 1.00 90.44 85 LEU A N 1
ATOM 677 C CA . LEU A 1 85 ? -6.346 3.275 -2.958 1.00 90.44 85 LEU A CA 1
ATOM 678 C C . LEU A 1 85 ? -6.082 3.632 -1.493 1.00 90.44 85 LEU A C 1
ATOM 680 O O . LEU A 1 85 ? -4.937 3.614 -1.039 1.00 90.44 85 LEU A O 1
ATOM 684 N N . LYS A 1 86 ? -7.128 4.002 -0.758 1.00 92.38 86 LYS A N 1
ATOM 685 C CA . LYS A 1 86 ? -7.076 4.347 0.666 1.00 92.38 86 LYS A CA 1
ATOM 686 C C . LYS A 1 86 ? -7.930 3.358 1.445 1.00 92.38 86 LYS A C 1
ATOM 688 O O . LYS A 1 86 ? -9.085 3.147 1.109 1.00 92.38 86 LYS A O 1
ATOM 693 N N . LEU A 1 87 ? -7.359 2.780 2.490 1.00 94.88 87 LEU A N 1
ATOM 694 C CA . LEU A 1 87 ? -8.042 1.956 3.479 1.00 94.88 87 LEU A CA 1
ATOM 695 C C . LEU A 1 87 ? -8.326 2.844 4.685 1.00 94.88 87 LEU A C 1
ATOM 697 O O . LEU A 1 87 ? -7.379 3.251 5.357 1.00 94.88 87 LEU A O 1
ATOM 701 N N . VAL A 1 88 ? -9.587 3.185 4.926 1.00 93.69 88 VAL A N 1
ATOM 702 C CA . VAL A 1 88 ? -9.999 4.081 6.013 1.00 93.69 88 VAL A CA 1
ATOM 703 C C . VAL A 1 88 ? -10.243 3.263 7.273 1.00 93.69 88 VAL A C 1
ATOM 705 O O . VAL A 1 88 ? -10.911 2.239 7.231 1.00 93.69 88 VAL A O 1
ATOM 708 N N . PHE A 1 89 ? -9.676 3.686 8.395 1.00 94.94 89 PHE A N 1
ATOM 709 C CA . PHE A 1 89 ? -9.874 3.074 9.697 1.00 94.94 89 PHE A CA 1
ATOM 710 C C . PHE A 1 89 ? -11.196 3.518 10.314 1.00 94.94 89 PHE A C 1
ATOM 712 O O . PHE A 1 89 ? -11.493 4.708 10.353 1.00 94.94 89 PHE A O 1
ATOM 719 N N . GLU A 1 90 ? -11.915 2.565 10.907 1.00 94.12 90 GLU A N 1
ATOM 720 C CA . GLU A 1 90 ? -13.129 2.834 11.690 1.00 94.12 90 GLU A CA 1
ATOM 721 C C . GLU A 1 90 ? -12.837 3.769 12.879 1.00 94.12 90 GLU A C 1
ATOM 723 O O . GLU A 1 90 ? -13.604 4.679 13.183 1.00 94.12 90 GLU A O 1
ATOM 728 N N . ILE A 1 91 ? -11.687 3.566 13.535 1.00 93.38 91 ILE A N 1
ATOM 729 C CA . ILE A 1 91 ? -11.167 4.435 14.596 1.00 93.38 91 ILE A CA 1
ATOM 730 C C . ILE A 1 91 ? -9.729 4.826 14.226 1.00 93.38 91 ILE A C 1
ATOM 732 O O . ILE A 1 91 ? -8.893 3.926 14.063 1.00 93.38 91 ILE A O 1
ATOM 736 N N . PRO A 1 92 ? -9.407 6.130 14.120 1.00 92.06 92 PRO A N 1
ATOM 737 C CA . PRO A 1 92 ? -8.060 6.584 13.789 1.00 92.06 92 PRO A CA 1
ATOM 738 C C . PRO A 1 92 ? -6.994 6.043 14.754 1.00 92.06 92 PRO A C 1
ATOM 740 O O . PRO A 1 92 ? -7.192 6.007 15.967 1.00 92.06 92 PRO A O 1
ATOM 743 N N . TYR A 1 93 ? -5.826 5.670 14.226 1.00 90.88 93 TYR A N 1
ATOM 744 C CA . TYR A 1 93 ? -4.657 5.279 15.017 1.00 90.88 93 TYR A CA 1
ATOM 745 C C . TYR A 1 93 ? -3.783 6.507 15.247 1.00 90.88 93 TYR A C 1
ATOM 747 O O . TYR A 1 93 ? -3.122 6.940 14.311 1.00 90.88 93 TYR A O 1
ATOM 755 N N . ARG A 1 94 ? -3.746 7.073 16.461 1.00 87.94 94 ARG A N 1
ATOM 756 C CA . ARG A 1 94 ? -2.869 8.219 16.801 1.00 87.94 94 ARG A CA 1
ATOM 757 C C . ARG A 1 94 ? -2.827 9.336 15.728 1.00 87.94 94 ARG A C 1
ATOM 759 O O . ARG A 1 94 ? -1.760 9.821 15.369 1.00 87.94 94 ARG A O 1
ATOM 766 N N . GLY A 1 95 ? -3.989 9.728 15.200 1.00 87.56 95 GLY A N 1
ATOM 767 C CA . GLY A 1 95 ? -4.120 10.785 14.182 1.00 87.56 95 GLY A CA 1
ATOM 768 C C . GLY A 1 95 ? -4.067 10.314 12.722 1.00 87.56 95 GLY A C 1
ATOM 769 O O . GLY A 1 95 ? -4.439 11.075 11.830 1.00 87.56 95 GLY A O 1
ATOM 770 N N . TYR A 1 96 ? -3.691 9.057 12.470 1.00 90.88 96 TYR A N 1
ATOM 771 C CA . TYR A 1 96 ? -3.801 8.430 11.154 1.00 90.88 96 TYR A CA 1
ATOM 772 C C . TYR A 1 96 ? -5.200 7.845 10.957 1.00 90.88 96 TYR A C 1
ATOM 774 O O . TYR A 1 96 ? -5.643 7.023 11.758 1.00 90.88 96 TYR A O 1
ATOM 782 N N . ASN A 1 97 ? -5.883 8.198 9.870 1.00 92.50 97 ASN A N 1
ATOM 783 C CA . ASN A 1 97 ? -7.225 7.665 9.573 1.00 92.50 97 ASN A CA 1
ATOM 784 C C . ASN A 1 97 ? -7.188 6.434 8.710 1.00 92.50 97 ASN A C 1
ATOM 786 O O . ASN A 1 97 ? -8.237 5.980 8.285 1.00 92.50 97 ASN A O 1
ATOM 790 N N . GLY A 1 98 ? -6.011 5.940 8.362 1.00 93.88 98 GLY A N 1
ATOM 791 C CA . GLY A 1 98 ? -5.947 4.855 7.419 1.00 93.88 98 GLY A CA 1
ATOM 792 C C . GLY A 1 98 ? -4.587 4.670 6.804 1.00 93.88 98 GLY A C 1
ATOM 793 O O . GLY A 1 98 ? -3.577 5.223 7.249 1.00 93.88 98 GLY A O 1
ATOM 794 N N . VAL A 1 99 ? -4.602 3.885 5.735 1.00 94.38 99 VAL A N 1
ATOM 795 C CA . VAL A 1 99 ? -3.428 3.536 4.953 1.00 94.38 99 VAL A CA 1
ATOM 796 C C . VAL A 1 99 ? -3.679 3.813 3.485 1.00 94.38 99 VAL A C 1
ATOM 798 O O . VAL A 1 99 ? -4.683 3.400 2.918 1.00 94.38 99 VAL A O 1
ATOM 801 N N . ARG A 1 100 ? -2.738 4.498 2.851 1.00 92.62 100 ARG A N 1
ATOM 802 C CA . ARG A 1 100 ? -2.670 4.670 1.411 1.00 92.62 100 ARG A CA 1
ATOM 803 C C . ARG A 1 100 ? -1.841 3.540 0.823 1.00 92.62 100 ARG A C 1
ATOM 805 O O . ARG A 1 100 ? -0.702 3.324 1.235 1.00 92.62 100 ARG A O 1
ATOM 812 N N . VAL A 1 101 ? -2.399 2.857 -0.163 1.00 92.50 101 VAL A N 1
ATOM 813 C CA . VAL A 1 101 ? -1.699 1.849 -0.949 1.00 92.50 101 VAL A CA 1
ATOM 814 C C . VAL A 1 101 ? -1.077 2.534 -2.158 1.00 92.50 101 VAL A C 1
ATOM 816 O O . VAL A 1 101 ? -1.759 3.228 -2.914 1.00 92.50 101 VAL A O 1
ATOM 819 N N . ARG A 1 102 ? 0.234 2.366 -2.329 1.00 88.50 102 ARG A N 1
ATOM 820 C CA . ARG A 1 102 ? 0.984 2.884 -3.475 1.00 88.50 102 ARG A CA 1
ATOM 821 C C . ARG A 1 102 ? 1.653 1.738 -4.211 1.00 88.50 102 ARG A C 1
ATOM 823 O O . ARG A 1 102 ? 2.289 0.883 -3.605 1.00 88.50 102 ARG A O 1
ATOM 830 N N . VAL A 1 103 ? 1.535 1.772 -5.529 1.00 88.81 103 VAL A N 1
ATOM 831 C CA . VAL A 1 103 ? 2.107 0.789 -6.447 1.00 88.81 103 VAL A CA 1
ATOM 832 C C . VAL A 1 103 ? 3.182 1.518 -7.243 1.00 88.81 103 VAL A C 1
ATOM 834 O O . VAL A 1 103 ? 2.864 2.435 -7.995 1.00 88.81 103 VAL A O 1
ATOM 837 N N . LEU A 1 104 ? 4.453 1.175 -7.039 1.00 88.38 104 LEU A N 1
ATOM 838 C CA . LEU A 1 104 ? 5.588 1.881 -7.647 1.00 88.38 104 LEU A CA 1
ATOM 839 C C . LEU A 1 104 ? 6.562 0.896 -8.285 1.00 88.38 104 LEU A C 1
ATOM 841 O O . LEU A 1 104 ? 6.673 -0.234 -7.826 1.00 88.38 104 LEU A O 1
ATOM 845 N N . ALA A 1 105 ? 7.323 1.329 -9.288 1.00 90.25 105 ALA A N 1
ATOM 846 C CA . ALA A 1 105 ? 8.479 0.570 -9.758 1.00 90.25 105 ALA A CA 1
ATOM 847 C C . ALA A 1 105 ? 9.571 0.536 -8.666 1.00 90.25 105 ALA A C 1
ATOM 849 O O . ALA A 1 105 ? 9.902 1.565 -8.067 1.00 90.25 105 ALA A O 1
ATOM 850 N N . ASP A 1 106 ? 10.139 -0.637 -8.391 1.00 92.31 106 ASP A N 1
ATOM 851 C CA . ASP A 1 106 ? 11.254 -0.802 -7.461 1.00 92.31 106 ASP A CA 1
ATOM 852 C C . ASP A 1 106 ? 12.581 -0.556 -8.185 1.00 92.31 106 ASP A C 1
ATOM 854 O O . ASP A 1 106 ? 13.228 -1.479 -8.674 1.00 92.31 106 ASP A O 1
ATOM 858 N N . MET A 1 107 ? 12.999 0.709 -8.226 1.00 90.62 107 MET A N 1
ATOM 859 C CA . MET A 1 107 ? 14.241 1.150 -8.878 1.00 90.62 107 MET A CA 1
ATOM 860 C C . MET A 1 107 ? 15.523 0.604 -8.235 1.00 90.62 107 MET A C 1
ATOM 862 O O . MET A 1 107 ? 16.605 0.789 -8.785 1.00 90.62 107 MET A O 1
ATOM 866 N N . SER A 1 108 ? 15.429 -0.035 -7.066 1.00 91.44 108 SER A N 1
ATOM 867 C CA . SER A 1 108 ? 16.585 -0.669 -6.427 1.00 91.44 108 SER A CA 1
ATOM 868 C C . SER A 1 108 ? 16.789 -2.122 -6.863 1.00 91.44 108 SER A C 1
ATOM 870 O O . SER A 1 108 ? 17.808 -2.721 -6.525 1.00 91.44 108 SER A O 1
ATOM 872 N N . MET A 1 109 ? 15.848 -2.686 -7.626 1.00 91.31 109 MET A N 1
ATOM 873 C CA . MET A 1 109 ? 15.998 -3.982 -8.282 1.00 91.31 109 MET A CA 1
ATOM 874 C C . MET A 1 109 ? 16.423 -3.800 -9.737 1.00 91.31 109 MET A C 1
ATOM 876 O O . MET A 1 109 ? 16.021 -2.851 -10.410 1.00 91.31 109 MET A O 1
ATOM 880 N N . SER A 1 110 ? 17.218 -4.737 -10.247 1.00 92.38 110 SER A N 1
ATOM 881 C CA . SER A 1 110 ? 17.539 -4.780 -11.672 1.00 92.38 110 SER A CA 1
ATOM 882 C C . SER A 1 110 ? 16.291 -5.096 -12.496 1.00 92.38 110 SER A C 1
ATOM 884 O O . SER A 1 110 ? 15.450 -5.898 -12.083 1.00 92.38 110 SER A O 1
ATOM 886 N N . ALA A 1 111 ? 16.196 -4.490 -13.680 1.00 91.75 111 ALA A N 1
ATOM 887 C CA . ALA A 1 111 ? 15.194 -4.873 -14.662 1.00 91.75 111 ALA A CA 1
ATOM 888 C C . ALA A 1 111 ? 15.361 -6.355 -15.045 1.00 91.75 111 ALA A C 1
ATOM 890 O O . ALA A 1 111 ? 16.475 -6.873 -15.143 1.00 91.75 111 ALA A O 1
ATOM 891 N N . ILE A 1 112 ? 14.236 -7.018 -15.275 1.00 93.44 112 ILE A N 1
ATOM 892 C CA . ILE A 1 112 ? 14.123 -8.423 -15.658 1.00 93.44 112 ILE A CA 1
ATO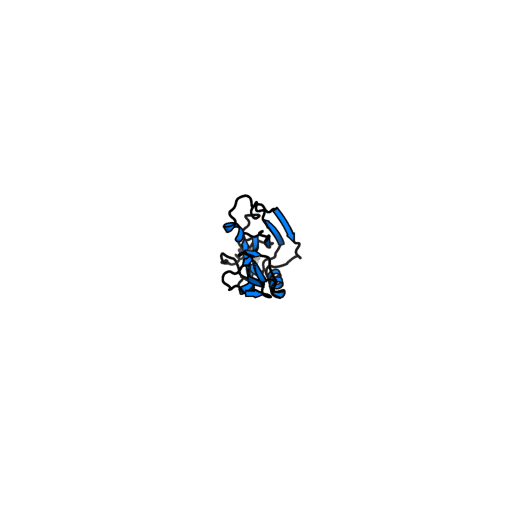M 893 C C . ILE A 1 112 ? 13.503 -8.535 -17.055 1.00 93.44 112 ILE A C 1
ATOM 895 O O . ILE A 1 112 ? 13.007 -7.553 -17.610 1.00 93.44 112 ILE A O 1
ATOM 899 N N . GLN A 1 113 ? 13.513 -9.731 -17.640 1.00 92.62 113 GLN A N 1
ATOM 900 C CA . GLN A 1 113 ? 12.734 -10.022 -18.843 1.00 92.62 113 GLN A CA 1
ATOM 901 C C . GLN A 1 113 ? 11.636 -11.025 -18.521 1.00 92.62 113 GLN A C 1
ATOM 903 O O . GLN A 1 113 ? 11.910 -12.095 -17.985 1.00 92.62 113 GLN A O 1
ATOM 908 N N . ILE A 1 114 ? 10.404 -10.686 -18.888 1.00 89.06 114 ILE A N 1
ATOM 909 C CA . ILE A 1 114 ? 9.247 -11.574 -18.779 1.00 89.06 114 ILE A CA 1
ATOM 910 C C . ILE A 1 114 ? 8.774 -11.825 -20.201 1.00 89.06 114 ILE A C 1
ATOM 912 O O . ILE A 1 114 ? 8.355 -10.890 -20.879 1.00 89.06 114 ILE A O 1
ATOM 916 N N . GLU A 1 115 ? 8.906 -13.066 -20.675 1.00 90.25 115 GLU A N 1
ATOM 917 C CA . GLU A 1 115 ? 8.548 -13.453 -22.051 1.00 90.25 115 GLU A CA 1
ATOM 918 C C . GLU A 1 115 ? 9.223 -12.576 -23.127 1.00 90.25 115 GLU A C 1
ATOM 920 O O . GLU A 1 115 ? 8.614 -12.181 -24.119 1.00 90.25 115 GLU A O 1
ATOM 925 N N . GLY A 1 116 ? 10.493 -12.216 -22.913 1.00 91.12 116 GLY A N 1
ATOM 926 C CA . GLY A 1 116 ? 11.255 -11.355 -23.826 1.00 91.12 116 GLY A CA 1
ATOM 927 C C . GLY A 1 116 ? 10.915 -9.862 -23.736 1.00 91.12 116 GLY A C 1
ATOM 928 O O . GLY A 1 116 ? 11.486 -9.063 -24.476 1.00 91.12 116 GLY A O 1
ATOM 929 N N . VAL A 1 117 ? 10.022 -9.460 -22.825 1.00 90.19 117 VAL A N 1
ATOM 930 C CA . VAL A 1 117 ? 9.657 -8.058 -22.602 1.00 90.19 117 VAL A CA 1
ATOM 931 C C . VAL A 1 117 ? 10.442 -7.489 -21.412 1.00 90.19 117 VAL A C 1
ATOM 933 O O . VAL A 1 117 ? 10.314 -8.010 -20.295 1.00 90.19 117 VAL A O 1
ATOM 936 N N . PRO A 1 118 ? 11.225 -6.406 -21.601 1.00 91.81 118 PRO A N 1
ATOM 937 C CA . PRO A 1 118 ? 11.881 -5.701 -20.504 1.00 91.81 118 PRO A CA 1
ATOM 938 C C . PRO A 1 118 ? 10.860 -5.242 -19.466 1.00 91.81 118 PRO A C 1
ATOM 940 O O . PRO A 1 118 ? 9.868 -4.589 -19.797 1.00 91.81 118 PRO A O 1
ATOM 943 N N . SER A 1 119 ? 11.099 -5.599 -18.212 1.00 93.56 119 SER A N 1
ATOM 944 C CA . SER A 1 119 ? 10.164 -5.380 -17.117 1.00 93.56 119 SER A CA 1
ATOM 945 C C . SER A 1 119 ? 10.897 -4.937 -15.855 1.00 93.56 119 SER A C 1
ATOM 947 O O . SER A 1 119 ? 11.987 -5.415 -15.561 1.00 93.56 119 SER A O 1
ATOM 949 N N . GLN A 1 120 ? 10.306 -4.023 -15.096 1.00 93.88 120 GLN A N 1
ATOM 950 C CA . GLN A 1 120 ? 10.845 -3.529 -13.833 1.00 93.88 120 GLN A CA 1
ATOM 951 C C . GLN A 1 120 ? 10.010 -4.091 -12.679 1.00 93.88 120 GLN A C 1
ATOM 953 O O . GLN A 1 120 ? 8.804 -3.832 -12.658 1.00 93.88 120 GLN A O 1
ATOM 958 N N . PRO A 1 121 ? 10.602 -4.827 -11.720 1.00 94.44 121 PRO A N 1
ATOM 959 C CA . PRO A 1 121 ? 9.884 -5.274 -10.531 1.00 94.44 121 PRO A CA 1
ATOM 960 C C . PRO A 1 121 ? 9.185 -4.116 -9.820 1.00 94.44 121 PRO A C 1
ATOM 962 O O . PRO A 1 121 ? 9.712 -3.004 -9.755 1.00 94.44 121 PRO A O 1
ATOM 965 N N . GLY A 1 122 ? 7.984 -4.365 -9.316 1.00 92.06 122 GLY A N 1
ATOM 966 C CA . GLY A 1 122 ? 7.208 -3.405 -8.552 1.00 92.06 122 GLY A CA 1
ATOM 967 C C . GLY A 1 122 ? 7.411 -3.531 -7.044 1.00 92.06 122 GLY A C 1
ATOM 968 O O . GLY A 1 122 ? 7.885 -4.544 -6.537 1.00 92.06 122 GLY A O 1
ATOM 969 N N . LYS A 1 123 ? 7.020 -2.484 -6.317 1.00 92.50 123 LYS A N 1
ATOM 970 C CA . LYS A 1 123 ? 6.873 -2.469 -4.863 1.00 92.50 123 LYS A CA 1
ATOM 971 C C . LYS A 1 123 ? 5.490 -1.961 -4.465 1.00 92.50 123 LYS A C 1
ATOM 973 O O . LYS A 1 123 ? 5.036 -0.919 -4.947 1.00 92.50 123 LYS A O 1
ATOM 978 N N . LEU A 1 124 ? 4.847 -2.698 -3.563 1.00 93.44 124 LEU A N 1
ATOM 979 C CA . LEU A 1 124 ? 3.579 -2.356 -2.933 1.00 93.44 124 LEU A CA 1
ATOM 980 C C . LEU A 1 124 ? 3.845 -1.723 -1.569 1.00 93.44 124 LEU A C 1
ATOM 982 O O . LEU A 1 124 ? 4.332 -2.384 -0.651 1.00 93.44 124 LEU A O 1
ATOM 986 N N . LEU A 1 125 ? 3.534 -0.438 -1.441 1.00 93.31 125 LEU A N 1
ATOM 987 C CA . LEU A 1 125 ? 3.749 0.333 -0.224 1.00 93.31 125 LEU A CA 1
ATOM 988 C C . LEU A 1 125 ? 2.427 0.614 0.481 1.00 93.31 125 LEU A C 1
ATOM 990 O O . LEU A 1 125 ? 1.457 1.037 -0.144 1.00 93.31 125 LEU A O 1
ATOM 994 N N . PHE A 1 126 ? 2.424 0.435 1.795 1.00 94.31 126 PHE A N 1
ATOM 995 C CA . PHE A 1 126 ? 1.324 0.776 2.688 1.00 94.31 126 PHE A CA 1
ATOM 996 C C . PHE A 1 126 ? 1.776 1.926 3.585 1.00 94.31 126 PHE A C 1
ATOM 998 O O . PHE A 1 126 ? 2.579 1.742 4.501 1.00 94.31 126 PHE A O 1
ATOM 1005 N N . GLN A 1 127 ? 1.294 3.128 3.281 1.00 93.06 127 GLN A N 1
ATOM 1006 C CA . GLN A 1 127 ? 1.717 4.372 3.911 1.00 93.06 127 GLN A CA 1
ATOM 1007 C C . GLN A 1 127 ? 0.578 4.949 4.766 1.00 93.06 127 GLN A C 1
ATOM 1009 O O . GLN A 1 127 ? -0.479 5.254 4.213 1.00 93.06 127 GLN A O 1
ATOM 1014 N N . PRO A 1 128 ? 0.743 5.114 6.089 1.00 92.12 128 PRO A N 1
ATOM 1015 C CA . PRO A 1 128 ? -0.262 5.777 6.918 1.00 92.12 128 PRO A CA 1
ATOM 1016 C C . PRO A 1 128 ? -0.550 7.202 6.425 1.00 92.12 128 PRO A C 1
ATOM 1018 O O . PRO A 1 128 ? 0.355 7.873 5.926 1.00 92.12 128 PRO A O 1
ATOM 1021 N N . PHE A 1 129 ? -1.788 7.678 6.574 1.00 88.94 129 PHE A N 1
ATOM 1022 C CA . PHE A 1 129 ? -2.155 9.061 6.239 1.00 88.94 129 PHE A CA 1
ATOM 1023 C C . PHE A 1 129 ? -3.041 9.704 7.314 1.00 88.94 129 PHE A C 1
ATOM 1025 O O . PHE A 1 129 ? -3.838 9.026 7.968 1.00 88.94 129 PHE A O 1
ATOM 1032 N N . ASP A 1 130 ? -2.893 11.014 7.500 1.00 85.75 130 ASP A N 1
ATOM 1033 C CA . ASP A 1 130 ? -3.655 11.860 8.425 1.00 85.75 130 ASP A CA 1
ATOM 1034 C C . ASP A 1 130 ? -4.887 12.516 7.754 1.00 85.75 130 ASP A C 1
ATOM 1036 O O . ASP A 1 130 ? -5.079 12.422 6.546 1.00 85.75 130 ASP A O 1
ATOM 1040 N N . VAL A 1 131 ? -5.808 13.095 8.548 1.00 61.1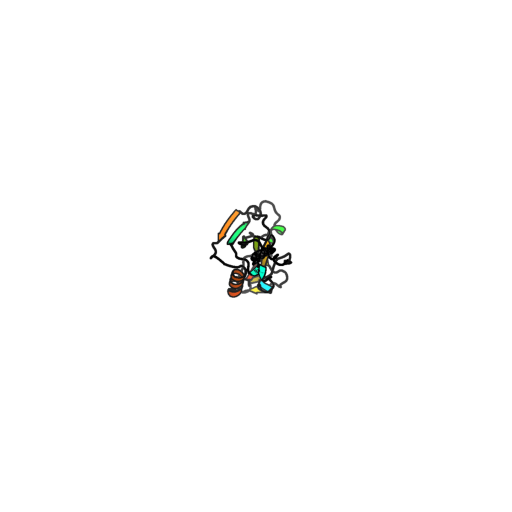9 131 VAL A N 1
ATOM 1041 C CA . VAL A 1 131 ? -7.213 13.425 8.142 1.00 61.19 131 VAL A CA 1
ATOM 1042 C C . VAL A 1 131 ? -7.302 14.466 7.039 1.00 61.19 131 VAL A C 1
ATOM 1044 O O . VAL A 1 131 ? -8.341 14.617 6.399 1.00 61.19 131 VAL A O 1
ATOM 1047 N N . SER A 1 132 ? -6.246 15.217 6.781 1.00 49.28 132 SER A N 1
ATOM 1048 C CA . SER A 1 132 ? -6.319 16.240 5.759 1.00 49.28 132 SER A CA 1
ATOM 1049 C C . SER A 1 132 ? -6.061 15.625 4.391 1.00 49.28 132 SER A C 1
ATOM 1051 O O . SER A 1 132 ? -4.990 15.080 4.149 1.00 49.28 132 SER A O 1
ATOM 1053 N N . HIS A 1 133 ? -7.020 15.822 3.488 1.00 45.09 133 HIS A N 1
ATOM 1054 C CA . HIS A 1 133 ? -6.924 15.694 2.033 1.00 45.09 133 HIS A CA 1
ATOM 1055 C C . HIS A 1 133 ? -7.578 14.431 1.437 1.00 45.09 133 HIS A C 1
ATOM 1057 O O . HIS A 1 133 ? -6.957 13.383 1.223 1.00 45.09 133 HIS A O 1
ATOM 1063 N N . GLN A 1 134 ? -8.821 14.621 0.961 1.00 53.09 134 GLN A N 1
ATOM 1064 C CA . GLN A 1 134 ? -9.096 14.298 -0.445 1.00 53.09 134 GLN A CA 1
ATOM 1065 C C . GLN A 1 134 ? -7.856 14.705 -1.234 1.00 53.09 134 GLN A C 1
ATOM 1067 O O . GLN A 1 134 ? -7.428 15.862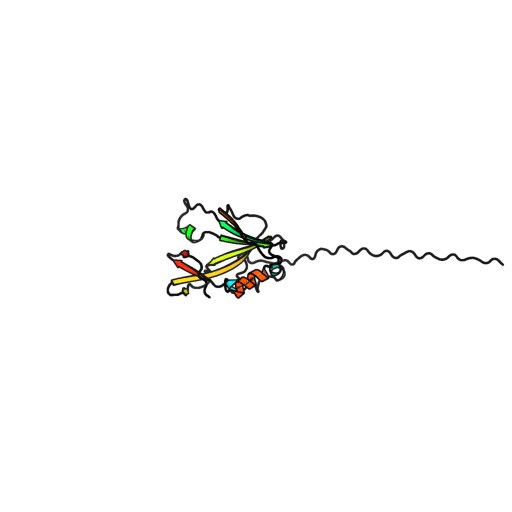 -1.155 1.00 53.09 134 GLN A O 1
ATOM 1072 N N . SER A 1 135 ? -7.227 13.744 -1.901 1.00 53.75 135 SER A N 1
ATOM 1073 C CA . SER A 1 135 ? -6.099 14.080 -2.758 1.00 53.75 135 SER A CA 1
ATOM 1074 C C . SER A 1 135 ? -6.609 15.146 -3.745 1.00 53.75 135 SER A C 1
ATOM 1076 O O . SER A 1 135 ? -7.735 15.032 -4.217 1.00 53.75 135 SER A O 1
ATOM 1078 N N . VAL A 1 136 ? -5.851 16.231 -3.933 1.00 56.38 136 VAL A N 1
ATOM 1079 C CA . VAL A 1 136 ? -5.945 17.260 -5.002 1.00 56.38 136 VAL A CA 1
ATOM 1080 C C . VAL A 1 136 ? -6.879 16.846 -6.162 1.00 56.38 136 VAL A C 1
ATOM 1082 O O . VAL A 1 136 ? -6.755 15.710 -6.608 1.00 56.38 136 VAL A O 1
ATOM 1085 N N . PRO A 1 137 ? -7.779 17.720 -6.672 1.00 56.34 137 PRO A N 1
ATOM 1086 C CA . PRO A 1 137 ? -9.050 17.360 -7.313 1.00 56.34 137 PRO A CA 1
ATOM 1087 C C . PRO A 1 137 ? -9.041 16.006 -8.024 1.00 56.34 137 PRO A C 1
ATOM 1089 O O . PRO A 1 137 ? -8.514 15.849 -9.129 1.00 56.34 137 PRO A O 1
ATOM 1092 N N . THR A 1 138 ? -9.641 15.016 -7.368 1.00 57.66 138 THR A N 1
ATOM 1093 C CA . THR A 1 138 ? -9.919 13.729 -7.992 1.00 57.66 138 THR A CA 1
ATOM 1094 C C . THR A 1 138 ? -10.929 13.949 -9.117 1.00 57.66 138 THR A C 1
ATOM 1096 O O . THR A 1 138 ? -11.884 14.714 -8.991 1.00 57.66 138 THR A O 1
ATOM 1099 N N . THR A 1 139 ? -10.716 13.299 -10.261 1.00 61.56 139 THR A N 1
ATOM 1100 C CA . THR A 1 139 ? -11.704 13.298 -11.352 1.00 61.56 139 THR A CA 1
ATOM 1101 C C . THR A 1 139 ? -12.951 12.556 -10.898 1.00 61.56 139 THR A C 1
ATOM 1103 O O . THR A 1 139 ? -14.072 12.932 -11.236 1.00 61.56 139 THR A O 1
ATOM 1106 N N . ARG A 1 140 ? -12.727 11.447 -10.182 1.00 69.56 140 ARG A N 1
ATOM 1107 C CA . ARG A 1 140 ? -13.739 10.534 -9.663 1.00 69.56 140 ARG A CA 1
ATOM 1108 C C . ARG A 1 140 ? -13.206 9.852 -8.412 1.00 69.56 140 ARG A C 1
ATOM 1110 O O . ARG A 1 140 ? -12.011 9.560 -8.322 1.00 69.56 140 ARG A O 1
ATOM 1117 N N . THR A 1 141 ? -14.123 9.555 -7.508 1.00 80.69 141 THR A N 1
ATOM 1118 C CA . THR A 1 141 ? -13.893 8.715 -6.337 1.00 80.69 141 THR A CA 1
ATOM 1119 C C . THR A 1 141 ? -14.921 7.589 -6.371 1.00 80.69 141 THR A C 1
ATOM 1121 O O . THR A 1 141 ? -16.066 7.822 -6.761 1.00 80.69 141 THR A O 1
ATOM 1124 N N . CYS A 1 142 ? -14.505 6.374 -6.033 1.00 85.12 142 CYS A N 1
ATOM 1125 C CA . CYS A 1 142 ? -15.387 5.227 -5.857 1.00 85.12 142 CYS A CA 1
ATOM 1126 C C . CYS A 1 142 ? -15.103 4.604 -4.499 1.00 85.12 142 CYS A C 1
ATOM 1128 O O . CYS A 1 142 ? -13.942 4.348 -4.183 1.00 85.12 142 CYS A O 1
ATOM 1130 N N . ASP A 1 143 ? -16.158 4.317 -3.752 1.00 87.00 143 ASP A N 1
ATOM 1131 C CA . ASP A 1 143 ? -16.064 3.576 -2.504 1.00 87.00 143 ASP A CA 1
ATOM 1132 C C . ASP A 1 143 ? -16.357 2.104 -2.803 1.00 87.00 143 ASP A C 1
ATOM 1134 O O .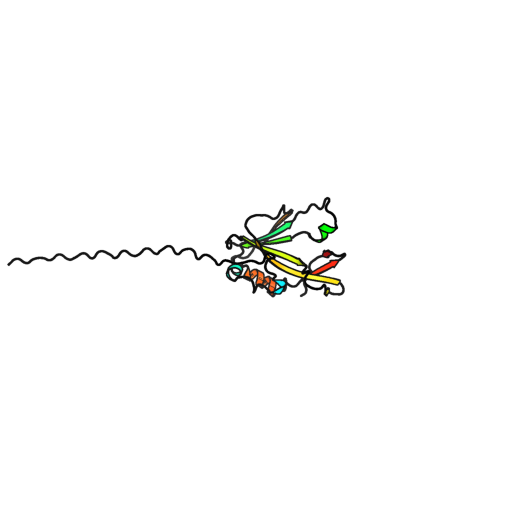 ASP A 1 143 ? -17.233 1.785 -3.612 1.00 87.00 143 ASP A O 1
ATOM 1138 N N . LEU A 1 144 ? -15.574 1.203 -2.217 1.00 87.19 144 LEU A N 1
ATOM 1139 C CA . LEU A 1 144 ? -15.815 -0.232 -2.293 1.00 87.19 144 LEU A CA 1
ATOM 1140 C C . LEU A 1 144 ? -16.399 -0.691 -0.963 1.00 87.19 144 LEU A C 1
ATOM 1142 O O . LEU A 1 144 ? -15.816 -0.447 0.095 1.00 87.19 144 LEU A O 1
ATOM 1146 N N . GLU A 1 145 ? -17.533 -1.382 -1.035 1.00 86.25 145 GLU A N 1
ATOM 1147 C CA . GLU A 1 145 ? -18.178 -1.960 0.137 1.00 86.25 145 GLU A CA 1
ATOM 1148 C C . GLU A 1 145 ? -17.320 -3.090 0.719 1.00 86.25 145 GLU A C 1
ATOM 1150 O O . GLU A 1 145 ? -16.832 -3.971 0.002 1.00 86.25 145 GLU A O 1
ATOM 1155 N N . LEU A 1 146 ? -17.152 -3.069 2.039 1.00 88.88 146 LEU A N 1
ATOM 1156 C CA . LEU A 1 146 ? -16.480 -4.112 2.800 1.00 88.88 146 LEU A CA 1
ATOM 1157 C C . LEU A 1 146 ? -17.462 -4.824 3.725 1.00 88.88 146 LEU A C 1
ATOM 1159 O O . LEU A 1 146 ? -18.419 -4.238 4.225 1.00 88.88 146 LEU A O 1
ATOM 1163 N N . ALA A 1 147 ? -17.178 -6.097 3.998 1.00 92.00 147 ALA A N 1
ATOM 1164 C CA . ALA A 1 147 ? -17.834 -6.799 5.090 1.00 92.00 147 ALA A CA 1
ATOM 1165 C C . ALA A 1 147 ? -17.461 -6.161 6.441 1.00 92.00 147 ALA A C 1
ATOM 1167 O O . ALA A 1 147 ? -16.347 -5.664 6.628 1.00 92.00 147 ALA A O 1
ATOM 1168 N N . GLU A 1 148 ? -18.376 -6.219 7.407 1.00 93.00 148 GLU A N 1
ATOM 1169 C CA . GLU A 1 148 ? -18.126 -5.689 8.746 1.00 93.00 148 GLU A CA 1
ATOM 1170 C C . GLU A 1 148 ? -16.960 -6.404 9.445 1.00 93.00 148 GLU A C 1
ATOM 1172 O O . GLU A 1 148 ? -16.770 -7.617 9.333 1.00 93.00 148 GLU A O 1
ATOM 1177 N N . GLY A 1 149 ? -16.178 -5.642 10.213 1.00 94.75 149 GLY A N 1
ATOM 1178 C CA . GLY A 1 149 ? -15.085 -6.182 11.023 1.00 94.75 149 GLY A CA 1
ATOM 1179 C C . GLY A 1 149 ? -13.831 -6.579 10.238 1.00 94.75 149 GLY A C 1
ATOM 1180 O O . GLY A 1 149 ? -12.914 -7.154 10.832 1.00 94.75 149 GLY A O 1
ATOM 1181 N N . VAL A 1 150 ? -13.750 -6.258 8.941 1.00 97.56 150 VAL A N 1
ATOM 1182 C CA . VAL A 1 150 ? -12.526 -6.425 8.146 1.00 97.56 150 VAL A CA 1
ATOM 1183 C C . VAL A 1 150 ? -11.394 -5.610 8.767 1.00 97.56 150 VAL A C 1
ATOM 1185 O O . VAL A 1 150 ? -11.546 -4.435 9.084 1.00 97.56 150 VAL A O 1
ATOM 1188 N N . THR A 1 151 ? -10.237 -6.242 8.952 1.00 97.88 151 THR A N 1
ATOM 1189 C CA . THR A 1 151 ? -9.040 -5.601 9.513 1.00 97.88 151 THR A CA 1
ATOM 1190 C C . THR A 1 151 ? -7.984 -5.361 8.444 1.00 97.88 151 THR A C 1
ATOM 1192 O O . THR A 1 151 ? -7.969 -6.033 7.411 1.00 97.88 151 THR A O 1
ATOM 1195 N N . LEU A 1 152 ? -7.044 -4.451 8.713 1.00 97.06 152 LEU A N 1
ATOM 1196 C CA . LEU A 1 152 ? -5.876 -4.250 7.856 1.00 97.06 152 LEU A CA 1
ATOM 1197 C C . LEU A 1 152 ? -5.088 -5.557 7.671 1.00 97.06 152 LEU A C 1
ATOM 1199 O O . LEU A 1 152 ? -4.674 -5.867 6.556 1.00 97.06 152 LEU A O 1
ATOM 1203 N N . HIS A 1 153 ? -4.934 -6.348 8.741 1.00 97.50 153 HIS A N 1
ATOM 1204 C CA . HIS A 1 153 ? -4.337 -7.683 8.665 1.00 97.50 153 HIS A CA 1
ATOM 1205 C C . HIS A 1 153 ? -5.050 -8.548 7.628 1.00 97.50 153 HIS A C 1
ATOM 1207 O O . HIS A 1 153 ? -4.386 -9.137 6.784 1.00 97.50 153 HIS A O 1
ATOM 1213 N N . TYR A 1 154 ? -6.382 -8.633 7.685 1.00 97.00 154 TYR A N 1
ATOM 1214 C CA . TYR A 1 154 ? -7.151 -9.463 6.759 1.00 97.00 154 TYR A CA 1
ATOM 1215 C C . TYR A 1 154 ? -6.902 -9.058 5.302 1.00 97.00 154 TYR A C 1
ATOM 1217 O O . TYR A 1 154 ? -6.603 -9.914 4.476 1.00 97.00 154 TYR A O 1
ATOM 1225 N N . ILE A 1 155 ? -6.945 -7.757 4.999 1.00 96.25 155 ILE A N 1
ATOM 1226 C CA . ILE A 1 155 ? -6.673 -7.249 3.646 1.00 96.25 155 ILE A CA 1
ATOM 1227 C C . ILE A 1 155 ? -5.262 -7.636 3.192 1.00 96.25 155 ILE A C 1
ATOM 1229 O O . ILE A 1 155 ? -5.085 -8.131 2.082 1.00 96.25 155 ILE A O 1
ATOM 1233 N N . LEU A 1 156 ? -4.259 -7.452 4.051 1.00 96.06 156 LEU A N 1
ATOM 1234 C CA . LEU A 1 156 ? -2.872 -7.799 3.740 1.00 96.06 156 LEU A CA 1
ATOM 1235 C C . LEU A 1 156 ? -2.662 -9.307 3.571 1.00 96.06 156 LEU A C 1
ATOM 1237 O O . LEU A 1 156 ? -1.899 -9.712 2.702 1.00 96.06 156 LEU A O 1
ATOM 1241 N N . ALA A 1 157 ? -3.361 -10.131 4.349 1.00 95.31 157 ALA A N 1
ATOM 1242 C CA . ALA A 1 157 ? -3.345 -11.581 4.199 1.00 95.31 157 ALA A CA 1
ATOM 1243 C C . ALA A 1 157 ? -3.996 -12.023 2.878 1.00 95.31 157 ALA A C 1
ATOM 1245 O O . ALA A 1 157 ? -3.506 -12.949 2.237 1.00 95.31 157 ALA A O 1
ATOM 1246 N N . VAL A 1 158 ? -5.064 -11.351 2.429 1.00 94.12 158 VAL A N 1
ATOM 1247 C CA . VAL A 1 158 ? -5.643 -11.580 1.095 1.00 94.12 158 VAL A CA 1
ATOM 1248 C C . VAL A 1 158 ? -4.644 -11.189 0.008 1.00 94.12 158 VAL A C 1
ATOM 1250 O O . VAL A 1 158 ? -4.382 -11.991 -0.876 1.00 94.12 158 VAL A O 1
ATOM 1253 N N . VAL A 1 159 ? -4.025 -10.009 0.098 1.00 93.19 159 VAL A N 1
ATOM 1254 C CA . VAL A 1 159 ? -2.976 -9.592 -0.849 1.00 93.19 159 VAL A CA 1
ATOM 1255 C C . VAL A 1 159 ? -1.867 -10.642 -0.933 1.00 93.19 159 VAL A C 1
ATOM 1257 O O . VAL A 1 159 ? -1.536 -11.072 -2.031 1.00 93.19 159 VAL A O 1
ATOM 1260 N N . ASP A 1 160 ? -1.353 -11.086 0.217 1.00 92.94 160 ASP A N 1
ATOM 1261 C CA . ASP A 1 160 ? -0.238 -12.031 0.303 1.00 92.94 160 ASP A CA 1
ATOM 1262 C C . ASP A 1 160 ? -0.595 -13.432 -0.212 1.00 92.94 160 ASP A C 1
ATOM 1264 O O . ASP A 1 160 ? 0.147 -14.005 -1.008 1.00 92.94 160 ASP A O 1
ATOM 1268 N N . SER A 1 161 ? -1.753 -13.965 0.193 1.00 93.31 161 SER A N 1
ATOM 1269 C CA . SER A 1 161 ? -2.220 -15.301 -0.218 1.00 93.31 161 SER A CA 1
ATOM 1270 C C . SER A 1 161 ? -2.521 -15.405 -1.710 1.00 93.31 161 SER A C 1
ATOM 1272 O O . SER A 1 161 ? -2.385 -16.484 -2.283 1.00 93.31 161 SER A O 1
ATOM 1274 N N . TRP A 1 162 ? -2.894 -14.289 -2.332 1.00 92.12 162 TRP A N 1
ATOM 1275 C CA . TRP A 1 162 ? -3.097 -14.176 -3.770 1.00 92.12 162 TRP A CA 1
ATOM 1276 C C . TRP A 1 162 ? -1.874 -13.603 -4.480 1.00 92.12 162 TRP A C 1
ATOM 1278 O O . TRP A 1 162 ? -2.030 -13.158 -5.600 1.00 92.12 162 TRP A O 1
ATOM 1288 N N . GLY A 1 163 ? -0.696 -13.512 -3.855 1.00 92.00 163 GLY A N 1
ATOM 1289 C CA . GLY A 1 163 ? 0.527 -13.051 -4.524 1.00 92.00 163 GLY A CA 1
ATOM 1290 C C . GLY A 1 163 ? 0.461 -11.652 -5.159 1.00 92.00 163 GLY A C 1
ATOM 1291 O O . GLY A 1 163 ? 1.365 -11.296 -5.907 1.00 92.00 163 GLY A O 1
ATOM 1292 N N . LEU A 1 164 ? -0.547 -10.826 -4.847 1.00 91.06 164 LEU A N 1
ATOM 1293 C CA . LEU A 1 164 ? -0.817 -9.550 -5.532 1.00 91.06 164 LEU A CA 1
ATOM 1294 C C . LEU A 1 164 ? 0.273 -8.494 -5.286 1.00 91.06 164 LEU A C 1
ATOM 1296 O O . LEU A 1 164 ? 0.354 -7.476 -5.971 1.00 91.06 164 LEU A O 1
ATOM 1300 N N . GLN A 1 165 ? 1.117 -8.717 -4.282 1.00 92.44 165 GLN A N 1
ATOM 1301 C CA . GLN A 1 165 ? 2.315 -7.941 -3.989 1.00 92.44 165 GLN A CA 1
ATOM 1302 C C . GLN A 1 165 ? 3.476 -8.236 -4.951 1.00 92.44 165 GLN A C 1
ATOM 1304 O O . GLN A 1 165 ? 4.450 -7.478 -4.950 1.00 92.44 165 GLN A O 1
ATOM 1309 N N . GLN A 1 166 ? 3.397 -9.303 -5.753 1.00 93.00 166 GLN A N 1
ATOM 1310 C CA . GLN A 1 166 ? 4.418 -9.727 -6.711 1.00 93.00 166 GLN A CA 1
ATOM 1311 C C . GLN A 1 166 ? 4.016 -9.329 -8.131 1.00 93.00 166 GLN A C 1
ATOM 1313 O O . GLN A 1 166 ? 3.276 -10.020 -8.819 1.00 93.00 166 GLN A O 1
ATOM 1318 N N . PHE A 1 167 ? 4.534 -8.199 -8.597 1.00 92.81 167 PHE A N 1
ATOM 1319 C CA . PHE A 1 167 ? 4.228 -7.703 -9.932 1.00 92.81 167 PHE A CA 1
ATOM 1320 C C . PHE A 1 167 ? 5.421 -6.994 -10.558 1.00 92.81 167 PHE A C 1
ATOM 1322 O O . PHE A 1 167 ? 6.368 -6.595 -9.875 1.00 92.81 167 PHE A O 1
ATOM 1329 N N . ALA A 1 168 ? 5.362 -6.803 -11.872 1.00 92.56 168 ALA A N 1
ATOM 1330 C CA . ALA A 1 168 ? 6.323 -5.997 -12.609 1.00 92.56 168 ALA A CA 1
ATOM 1331 C C . ALA A 1 168 ? 5.627 -5.045 -13.585 1.00 92.56 168 ALA A C 1
ATOM 1333 O O . ALA A 1 168 ? 4.561 -5.329 -14.132 1.00 92.56 168 ALA A O 1
ATOM 1334 N N . PHE A 1 169 ? 6.265 -3.909 -13.835 1.00 90.81 169 PHE A N 1
ATOM 1335 C CA . PHE A 1 169 ? 5.869 -2.970 -14.873 1.00 90.81 169 PHE A CA 1
ATOM 1336 C C . PHE A 1 169 ? 6.567 -3.324 -16.172 1.00 90.81 169 PHE A C 1
ATOM 1338 O O . PHE A 1 169 ? 7.772 -3.565 -16.179 1.00 90.81 169 PHE A O 1
ATOM 1345 N N . THR A 1 170 ? 5.851 -3.277 -17.290 1.00 90.69 170 THR A N 1
ATOM 1346 C CA . THR A 1 170 ? 6.507 -3.347 -18.596 1.00 90.69 170 THR A CA 1
ATOM 1347 C C . THR A 1 170 ? 7.260 -2.044 -18.852 1.00 90.69 170 THR A C 1
ATOM 1349 O O . THR A 1 170 ? 6.714 -0.962 -18.638 1.00 90.69 170 THR A O 1
ATOM 1352 N N . VAL A 1 171 ? 8.496 -2.131 -19.340 1.00 88.94 171 VAL A N 1
ATOM 1353 C CA . VAL A 1 171 ? 9.300 -0.965 -19.716 1.00 88.94 171 VAL A CA 1
ATOM 1354 C C . VAL A 1 171 ? 9.184 -0.751 -21.223 1.00 88.94 171 VAL A C 1
ATOM 1356 O O . VAL A 1 171 ? 9.629 -1.583 -22.011 1.00 88.94 171 VAL A O 1
ATOM 1359 N N . ARG A 1 172 ? 8.580 0.366 -21.639 1.00 84.50 172 ARG A N 1
ATOM 1360 C CA . ARG A 1 172 ? 8.486 0.785 -23.050 1.00 84.50 172 ARG A CA 1
ATOM 1361 C C . ARG A 1 172 ? 8.890 2.240 -23.173 1.00 84.50 172 ARG A C 1
ATOM 1363 O O . ARG A 1 172 ? 8.364 3.072 -22.443 1.00 84.50 172 ARG A O 1
ATOM 1370 N N . ASP A 1 173 ? 9.837 2.527 -24.061 1.00 86.88 173 ASP A N 1
ATOM 1371 C CA . ASP A 1 173 ? 10.334 3.885 -24.325 1.00 86.88 173 ASP A CA 1
ATOM 1372 C C . ASP A 1 173 ? 10.782 4.628 -23.050 1.00 86.88 173 ASP A C 1
ATOM 1374 O O . ASP A 1 173 ? 10.549 5.821 -22.874 1.00 86.88 173 ASP A O 1
ATOM 1378 N N . GLY A 1 174 ? 11.393 3.891 -22.112 1.00 81.38 174 GLY A N 1
ATOM 1379 C CA . GLY A 1 174 ? 11.834 4.423 -20.818 1.00 81.38 174 GLY A CA 1
ATOM 1380 C C . GLY A 1 174 ? 10.708 4.715 -19.818 1.00 81.38 174 GLY A C 1
ATOM 1381 O O . GLY A 1 174 ? 10.973 5.286 -18.765 1.00 81.38 174 GLY A O 1
ATOM 1382 N N . GLN A 1 175 ? 9.466 4.327 -20.117 1.00 81.19 175 GLN A N 1
ATOM 1383 C CA . GLN A 1 175 ? 8.310 4.481 -19.237 1.00 81.19 175 GLN A CA 1
ATOM 1384 C C . GLN A 1 175 ? 7.851 3.136 -18.668 1.00 81.19 175 GLN A C 1
ATOM 1386 O O . GLN A 1 175 ? 7.852 2.113 -19.357 1.00 81.19 175 GLN A O 1
ATOM 1391 N N . PHE A 1 176 ? 7.375 3.166 -17.425 1.00 84.25 176 PHE A N 1
ATOM 1392 C CA . PHE A 1 176 ? 6.732 2.032 -16.765 1.00 84.25 176 PHE A CA 1
ATOM 1393 C C . PHE A 1 176 ? 5.243 2.001 -17.128 1.00 84.25 176 PHE A C 1
ATOM 1395 O O . PHE A 1 176 ? 4.498 2.937 -16.840 1.00 84.25 176 PHE A O 1
ATOM 1402 N N . ARG A 1 177 ? 4.807 0.939 -17.806 1.00 82.12 177 ARG A N 1
ATOM 1403 C CA . ARG A 1 177 ? 3.458 0.795 -18.366 1.00 82.12 177 ARG A CA 1
ATOM 1404 C C . ARG A 1 177 ? 2.805 -0.477 -17.841 1.00 82.12 177 ARG A C 1
ATOM 1406 O O . ARG A 1 177 ? 3.363 -1.563 -17.990 1.00 82.12 177 ARG A O 1
ATOM 1413 N N . GLY A 1 178 ? 1.585 -0.330 -17.322 1.00 73.56 178 GLY A N 1
ATOM 1414 C CA . GLY A 1 178 ? 0.771 -1.447 -16.843 1.00 73.56 178 GLY A CA 1
ATOM 1415 C C . GLY A 1 178 ? 1.401 -2.202 -15.671 1.00 73.56 178 GLY A C 1
ATOM 1416 O O . GLY A 1 178 ? 2.546 -1.971 -15.295 1.00 73.56 178 GLY A O 1
ATOM 1417 N N . CYS A 1 179 ? 0.629 -3.109 -15.094 1.00 71.06 179 CYS A N 1
ATOM 1418 C CA . CYS A 1 179 ? 1.080 -4.028 -14.062 1.00 71.06 179 CYS A CA 1
ATOM 1419 C C . CYS A 1 179 ? 0.858 -5.438 -14.607 1.00 71.06 179 CYS A C 1
ATOM 1421 O O . CYS A 1 179 ? -0.255 -5.749 -15.036 1.00 71.06 179 CYS A O 1
ATOM 1423 N N . ARG A 1 180 ? 1.912 -6.255 -14.663 1.00 67.19 180 ARG A N 1
ATOM 1424 C CA . ARG A 1 180 ? 1.801 -7.679 -14.969 1.00 67.19 180 ARG A CA 1
ATOM 1425 C C . ARG A 1 180 ? 1.991 -8.452 -13.672 1.00 67.19 180 ARG A C 1
ATOM 1427 O O . ARG A 1 180 ? 3.022 -8.297 -13.016 1.00 67.19 180 ARG A O 1
ATOM 1434 N N . ASP A 1 181 ? 0.981 -9.237 -13.329 1.00 64.06 181 ASP A N 1
ATOM 1435 C CA . ASP A 1 181 ? 1.050 -10.213 -12.247 1.00 64.06 181 ASP A CA 1
ATOM 1436 C C . ASP A 1 181 ? 2.014 -11.345 -12.650 1.00 64.06 181 ASP A C 1
ATOM 1438 O O . ASP A 1 181 ? 2.066 -11.710 -13.831 1.00 64.06 181 ASP A O 1
ATOM 1442 N N . LEU A 1 182 ? 2.838 -11.819 -11.711 1.00 57.28 182 LEU A N 1
ATOM 1443 C CA . LEU A 1 182 ? 3.908 -12.800 -11.960 1.00 57.28 182 LEU A CA 1
ATOM 1444 C C . LEU A 1 182 ? 3.561 -14.225 -11.513 1.00 57.28 182 LEU A C 1
ATOM 1446 O O . LEU A 1 182 ? 4.450 -15.078 -11.527 1.00 57.28 182 LEU A O 1
ATOM 1450 N N . MET A 1 183 ? 2.312 -14.471 -11.114 1.00 54.97 183 MET A N 1
ATOM 1451 C CA . MET A 1 183 ? 1.846 -15.797 -10.693 1.00 54.97 183 MET A CA 1
ATOM 1452 C C . MET A 1 183 ? 1.690 -16.804 -11.831 1.00 54.97 183 MET A C 1
ATOM 1454 O O . MET A 1 183 ? 1.165 -16.434 -12.907 1.00 54.97 183 MET A O 1
#

Organism: NCBI:txid1093900